Protein AF-A0A380PQ82-F1 (afdb_monomer_lite)

pLDDT: mean 75.52, std 15.7, range [40.34, 92.25]

InterPro domains:
  IPR010854 YdgH/BhsA/McbA-like domain [PF07338] (34-84)
  IPR025543 Dodecin-like [G3DSA:3.30.1660.10] (18-84)
  IPR036275 YdgH-like superfamily [SSF159871] (4-84)

Organism: Yersinia frederiksenii (NCBI:txid29484)

Sequence (84 aa):
MKNISILVLFMGTFFMSKTAVSATEVQSSDAHTEIGVVSVQGKMTLSEVSESLAKKADDEGASYYKIIAAGGNNKLFGVAQIYR

Secondary structure (DSSP, 8-state):
--------------------PPPEE-S--TTS-EEEEEEEEEESSHHHHHHHHHHHHHHTT-SEEEEEEEE-SSSEEEEEEEE-

Radius of gyration: 23.0 Å; chains: 1; bounding box: 69×57×31 Å

Foldseek 3Di:
DDDDDDDDDDDDPPPPDPPPQQAEEDPDCPPWAFPFKDKDKFDQDQVVQVVVRSVVLVVVVFNYKYWPDWDDDRMIMTMITGTD

Structure (mmCIF, N/CA/C/O backbone):
data_AF-A0A380PQ82-F1
#
_entry.id   AF-A0A380PQ82-F1
#
loop_
_atom_site.group_PDB
_atom_site.id
_atom_site.type_symbol
_atom_site.label_atom_id
_atom_site.label_alt_id
_atom_site.label_comp_id
_atom_site.label_asym_id
_atom_site.l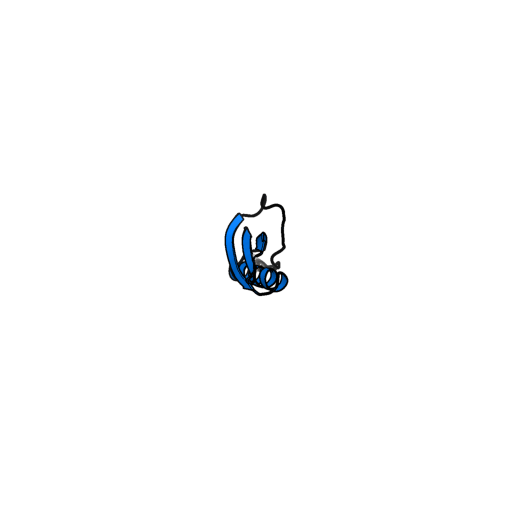abel_entity_id
_atom_site.label_seq_id
_atom_site.pdbx_PDB_ins_code
_atom_site.Cartn_x
_atom_site.Cartn_y
_atom_site.Cartn_z
_atom_site.occupancy
_atom_site.B_iso_or_equiv
_atom_site.auth_seq_id
_atom_site.auth_comp_id
_atom_site.auth_asym_id
_atom_site.auth_atom_id
_atom_site.pdbx_PDB_model_num
ATOM 1 N N . MET A 1 1 ? 51.078 -45.338 -18.857 1.00 40.34 1 MET A N 1
ATOM 2 C CA . MET A 1 1 ? 51.256 -43.883 -18.654 1.00 40.34 1 MET A CA 1
ATOM 3 C C . MET A 1 1 ? 50.151 -43.416 -17.724 1.00 40.34 1 MET A C 1
ATOM 5 O O . MET A 1 1 ? 49.033 -43.885 -17.886 1.00 40.34 1 MET A O 1
ATOM 9 N N . LYS A 1 2 ? 50.492 -42.664 -16.673 1.00 58.72 2 LYS A N 1
ATOM 10 C CA . LYS A 1 2 ? 49.612 -42.352 -15.538 1.00 58.72 2 LYS A CA 1
ATOM 11 C C . LYS A 1 2 ? 49.404 -40.839 -15.501 1.00 58.72 2 LYS A C 1
ATOM 13 O O . LYS A 1 2 ? 50.370 -40.107 -15.321 1.00 58.72 2 LYS A O 1
ATOM 18 N N . ASN A 1 3 ? 48.171 -40.413 -15.744 1.00 53.94 3 ASN A N 1
ATOM 19 C CA . ASN A 1 3 ? 47.706 -39.030 -15.838 1.00 53.94 3 ASN A CA 1
ATOM 20 C C . ASN A 1 3 ? 46.184 -39.087 -16.107 1.00 53.94 3 ASN A C 1
ATOM 22 O O . ASN A 1 3 ? 45.759 -39.919 -16.890 1.00 53.94 3 ASN A O 1
ATOM 26 N N . ILE A 1 4 ? 45.283 -38.296 -15.531 1.00 60.44 4 ILE A N 1
ATOM 27 C CA . ILE A 1 4 ? 45.392 -37.055 -14.769 1.00 60.44 4 ILE A CA 1
ATOM 28 C C . ILE A 1 4 ? 44.040 -36.852 -14.046 1.00 60.44 4 ILE A C 1
ATOM 30 O O . ILE A 1 4 ? 42.982 -37.094 -14.616 1.00 60.44 4 ILE A O 1
ATOM 34 N N . SER A 1 5 ? 44.143 -36.440 -12.785 1.00 50.72 5 SER A N 1
ATOM 35 C CA . SER A 1 5 ? 43.342 -35.436 -12.071 1.00 50.72 5 SER A CA 1
ATOM 36 C C . SER A 1 5 ? 41.811 -35.541 -11.957 1.00 50.72 5 SER A C 1
ATOM 38 O O . SER A 1 5 ? 41.047 -35.264 -12.875 1.00 50.72 5 SER A O 1
ATOM 40 N N . ILE A 1 6 ? 41.396 -35.775 -10.709 1.00 56.59 6 ILE A N 1
ATOM 41 C CA . ILE A 1 6 ? 40.113 -35.394 -10.108 1.00 56.59 6 ILE A CA 1
ATOM 42 C C . ILE A 1 6 ? 39.833 -33.904 -10.382 1.00 56.59 6 ILE A C 1
ATOM 44 O O . ILE A 1 6 ? 40.571 -33.044 -9.905 1.00 56.59 6 ILE A O 1
ATOM 48 N N . LEU A 1 7 ? 38.756 -33.601 -11.112 1.00 53.62 7 LEU A N 1
ATOM 49 C CA . LEU A 1 7 ? 38.191 -32.253 -11.229 1.00 53.62 7 LEU A CA 1
ATOM 50 C C . LEU A 1 7 ? 36.862 -32.216 -10.461 1.00 53.62 7 LEU A C 1
ATOM 52 O O . LEU A 1 7 ? 35.790 -32.455 -11.011 1.00 53.62 7 LEU A O 1
ATOM 56 N N . VAL A 1 8 ? 36.949 -31.956 -9.157 1.00 58.66 8 VAL A N 1
ATOM 57 C CA . VAL A 1 8 ? 35.796 -31.627 -8.312 1.00 58.66 8 VAL A CA 1
ATOM 58 C C . VAL A 1 8 ? 35.376 -30.197 -8.646 1.00 58.66 8 VAL A C 1
ATOM 60 O O . VAL A 1 8 ? 36.038 -29.243 -8.245 1.00 58.66 8 VAL A O 1
ATOM 63 N N . LEU A 1 9 ? 34.289 -30.046 -9.401 1.00 53.78 9 LEU A N 1
ATOM 64 C CA . LEU A 1 9 ? 33.675 -28.748 -9.666 1.00 53.78 9 LEU A CA 1
ATOM 65 C C . LEU A 1 9 ? 32.650 -28.456 -8.560 1.00 53.78 9 LEU A C 1
ATOM 67 O O . LEU A 1 9 ? 31.467 -28.767 -8.679 1.00 53.78 9 LEU A O 1
ATOM 71 N N . PHE A 1 10 ? 33.137 -27.928 -7.438 1.00 58.53 10 PHE A N 1
ATOM 72 C CA . PHE A 1 10 ? 32.296 -27.378 -6.378 1.00 58.53 10 PHE A CA 1
ATOM 73 C C . PHE A 1 10 ? 31.910 -25.930 -6.705 1.00 58.53 10 PHE A C 1
ATOM 75 O O . PHE A 1 10 ? 32.716 -25.163 -7.225 1.00 58.53 10 PHE A O 1
ATOM 82 N N . MET A 1 11 ? 30.722 -25.563 -6.228 1.00 54.84 11 MET A N 1
ATOM 83 C CA . MET A 1 11 ? 30.246 -24.207 -5.943 1.00 54.84 11 MET A CA 1
ATOM 84 C C . MET A 1 11 ? 29.576 -23.418 -7.072 1.00 54.84 11 MET A C 1
ATOM 86 O O . MET A 1 11 ? 30.201 -22.914 -7.999 1.00 54.84 11 MET A O 1
ATOM 90 N N . GLY A 1 12 ? 28.275 -23.202 -6.869 1.00 54.69 12 GLY A N 1
ATOM 91 C CA . GLY A 1 12 ? 27.515 -22.174 -7.563 1.00 54.69 12 GLY A CA 1
ATOM 92 C C . GLY A 1 12 ? 26.013 -22.170 -7.287 1.00 54.69 12 GLY A C 1
ATOM 93 O O . GLY A 1 12 ? 25.266 -21.723 -8.148 1.00 54.69 12 GLY A O 1
ATOM 94 N N . THR A 1 13 ? 25.517 -22.660 -6.142 1.00 57.28 13 THR A N 1
ATOM 95 C CA . THR A 1 13 ? 24.117 -22.394 -5.767 1.00 57.28 13 THR A CA 1
ATOM 96 C C . THR A 1 13 ? 24.019 -20.943 -5.317 1.00 57.28 13 THR A C 1
ATOM 98 O O . THR A 1 13 ? 24.276 -20.618 -4.157 1.00 57.28 13 THR A O 1
ATOM 101 N N . PHE A 1 14 ? 23.697 -20.057 -6.255 1.00 62.44 14 PHE A N 1
ATOM 102 C CA . PHE A 1 14 ? 23.351 -18.677 -5.956 1.00 62.44 14 PHE A CA 1
ATOM 103 C C . PHE A 1 14 ? 21.982 -18.680 -5.266 1.00 62.44 14 PHE A C 1
ATOM 105 O O . PHE A 1 14 ? 20.936 -18.632 -5.910 1.00 62.44 14 PHE A O 1
ATOM 112 N N . PHE A 1 15 ? 21.978 -18.815 -3.939 1.00 62.00 15 PHE A N 1
ATOM 113 C CA . PHE A 1 15 ? 20.795 -18.528 -3.140 1.00 62.00 15 PHE A CA 1
ATOM 114 C C . PHE A 1 15 ? 20.573 -17.022 -3.219 1.00 62.00 15 PHE A C 1
ATOM 116 O O . PHE A 1 15 ? 21.243 -16.246 -2.542 1.00 62.00 15 PHE A O 1
ATOM 123 N N . MET A 1 16 ? 19.680 -16.600 -4.110 1.00 61.03 16 MET A N 1
ATOM 124 C CA . MET A 1 16 ? 19.276 -15.207 -4.200 1.00 61.03 16 MET A CA 1
ATOM 125 C C . MET A 1 16 ? 18.465 -14.892 -2.942 1.00 61.03 16 MET A C 1
ATOM 127 O O . MET A 1 16 ? 17.289 -15.239 -2.828 1.00 61.03 16 MET A O 1
ATOM 131 N N . SER A 1 17 ? 19.138 -14.312 -1.953 1.00 55.81 17 SER A N 1
ATOM 132 C CA . SER A 1 17 ? 18.541 -13.826 -0.718 1.00 55.81 17 SER A CA 1
ATOM 133 C C . SER A 1 17 ? 17.434 -12.835 -1.069 1.00 55.81 17 SER A C 1
ATOM 135 O O . SER A 1 17 ? 17.710 -11.743 -1.563 1.00 55.81 17 SER A O 1
ATOM 137 N N . LYS A 1 18 ? 16.171 -13.195 -0.822 1.00 58.34 18 LYS A N 1
ATOM 138 C CA . LYS A 1 18 ? 15.085 -12.214 -0.806 1.00 58.34 18 LYS A CA 1
ATOM 139 C C . LYS A 1 18 ? 15.234 -11.389 0.466 1.00 58.34 18 LYS A C 1
ATOM 141 O O . LYS A 1 18 ? 14.829 -11.824 1.539 1.00 58.34 18 LYS A O 1
ATOM 146 N N . THR A 1 19 ? 15.852 -10.219 0.359 1.00 53.00 19 THR A N 1
ATOM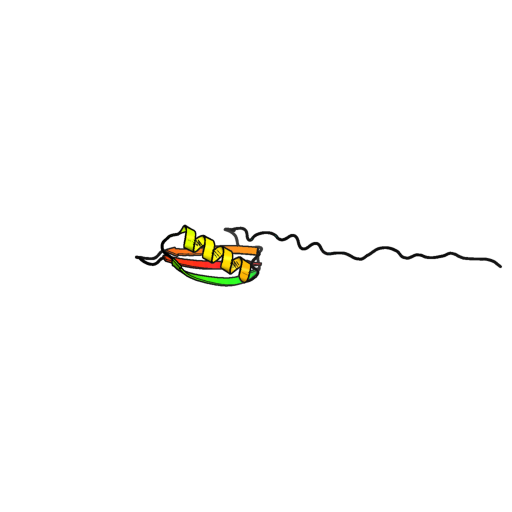 147 C CA . THR A 1 19 ? 15.780 -9.204 1.409 1.00 53.00 19 THR A CA 1
ATOM 148 C C . THR A 1 19 ? 14.347 -8.690 1.430 1.00 53.00 19 THR A C 1
ATOM 150 O O . THR A 1 19 ? 13.930 -7.981 0.516 1.00 53.00 19 THR A O 1
ATOM 153 N N . ALA A 1 20 ? 13.570 -9.112 2.425 1.00 49.97 20 ALA A N 1
ATOM 154 C CA . ALA A 1 20 ? 12.256 -8.552 2.694 1.00 49.97 20 ALA A CA 1
ATOM 155 C C . ALA A 1 20 ? 12.438 -7.076 3.077 1.00 49.97 20 ALA A C 1
ATOM 157 O O . ALA A 1 20 ? 12.836 -6.759 4.196 1.00 49.97 20 ALA A O 1
ATOM 158 N N . VAL A 1 21 ? 12.229 -6.187 2.108 1.00 55.06 21 VAL A N 1
ATOM 159 C CA . VAL A 1 21 ? 12.177 -4.742 2.321 1.00 55.06 21 VAL A CA 1
ATOM 160 C C . VAL A 1 21 ? 10.716 -4.405 2.576 1.00 55.06 21 VAL A C 1
ATOM 162 O O . VAL A 1 21 ? 9.865 -4.657 1.726 1.00 55.06 21 VAL A O 1
ATOM 165 N N . SER A 1 22 ? 10.432 -3.907 3.778 1.00 53.09 22 SER A N 1
ATOM 166 C CA . SER A 1 22 ? 9.108 -3.404 4.150 1.00 53.09 22 SER A CA 1
ATOM 167 C C . SER A 1 22 ? 8.732 -2.237 3.243 1.00 53.09 22 SER A C 1
ATOM 169 O O . SER A 1 22 ? 9.602 -1.419 2.918 1.00 53.09 22 SER A O 1
ATOM 171 N N . ALA A 1 23 ? 7.458 -2.143 2.851 1.00 52.25 23 ALA A N 1
ATOM 172 C CA . ALA A 1 23 ? 7.048 -1.127 1.901 1.00 52.25 23 ALA A CA 1
ATOM 173 C C . ALA A 1 23 ? 7.299 0.285 2.449 1.00 52.25 23 ALA A C 1
ATOM 175 O O . ALA A 1 23 ? 6.816 0.641 3.523 1.00 52.25 23 ALA A O 1
ATOM 176 N N . THR A 1 24 ? 8.103 1.074 1.735 1.00 58.97 24 THR A N 1
ATOM 177 C CA . THR A 1 24 ? 8.488 2.422 2.179 1.00 58.97 24 THR A CA 1
ATOM 178 C C . THR A 1 24 ? 7.579 3.456 1.520 1.00 58.97 24 THR A C 1
ATOM 180 O O . THR A 1 24 ? 7.309 3.383 0.321 1.00 58.97 24 THR A O 1
ATOM 183 N N . GLU A 1 25 ? 7.094 4.429 2.288 1.00 56.62 25 GLU A N 1
ATOM 184 C CA . GLU A 1 25 ? 6.327 5.545 1.733 1.00 56.62 25 GLU A CA 1
ATOM 185 C C . GLU A 1 25 ? 7.259 6.450 0.909 1.00 56.62 25 GLU A C 1
ATOM 187 O O . GLU A 1 25 ? 8.251 6.971 1.422 1.00 56.62 25 GLU A O 1
ATOM 192 N N . VAL A 1 26 ? 6.966 6.622 -0.383 1.00 64.88 26 VAL A N 1
ATOM 193 C CA . VAL A 1 26 ? 7.790 7.417 -1.313 1.00 64.88 26 VAL A CA 1
ATOM 194 C C . VAL A 1 26 ? 6.966 8.511 -1.980 1.00 64.88 26 VAL A C 1
ATOM 196 O O . VAL A 1 26 ? 5.842 8.293 -2.431 1.00 64.88 26 VAL A O 1
ATOM 199 N N . GLN A 1 27 ? 7.539 9.715 -2.079 1.00 55.38 27 GLN A N 1
ATOM 200 C CA . GLN A 1 27 ? 6.904 10.832 -2.788 1.00 55.38 27 GLN A CA 1
ATOM 201 C C . GLN A 1 27 ? 7.111 10.780 -4.310 1.00 55.38 27 GLN A C 1
ATOM 203 O O . GLN A 1 27 ? 6.247 11.267 -5.048 1.00 55.38 27 GLN A O 1
ATOM 208 N N . SER A 1 28 ? 8.194 10.150 -4.775 1.00 52.19 28 SER A N 1
ATOM 209 C CA . SER A 1 28 ? 8.600 10.117 -6.185 1.00 52.19 28 SER A CA 1
ATOM 210 C C . SER A 1 28 ? 8.498 8.698 -6.748 1.00 52.19 28 SER A C 1
ATOM 212 O O . SER A 1 28 ? 9.211 7.791 -6.322 1.00 52.19 28 SER A O 1
ATOM 214 N N . SER A 1 29 ? 7.592 8.511 -7.706 1.00 55.56 29 SER A N 1
ATOM 215 C CA . SER A 1 29 ? 7.293 7.238 -8.374 1.00 55.56 29 SER A CA 1
ATOM 216 C C . SER A 1 29 ? 8.184 6.960 -9.596 1.00 55.56 29 SER A C 1
ATOM 218 O O . SER A 1 29 ? 8.035 5.922 -10.225 1.00 55.56 29 SER A O 1
ATOM 220 N N . ASP A 1 30 ? 9.126 7.852 -9.925 1.00 55.84 30 ASP A N 1
ATOM 221 C CA . ASP A 1 30 ? 9.877 7.848 -11.196 1.00 55.84 30 ASP A CA 1
ATOM 222 C C . ASP A 1 30 ? 10.781 6.625 -11.435 1.00 55.84 30 ASP A C 1
ATOM 224 O O . ASP A 1 30 ? 11.213 6.394 -12.561 1.00 55.84 30 ASP A O 1
ATOM 228 N N . ALA A 1 31 ? 11.068 5.829 -10.402 1.00 59.19 31 ALA A N 1
ATOM 229 C CA . ALA A 1 31 ? 11.906 4.630 -10.505 1.00 59.19 31 ALA A CA 1
ATOM 230 C C . ALA A 1 31 ? 11.157 3.314 -10.233 1.00 59.19 31 ALA A C 1
ATOM 232 O O . ALA A 1 31 ? 11.776 2.252 -10.279 1.00 59.19 31 ALA A O 1
ATOM 233 N N . HIS A 1 32 ? 9.853 3.366 -9.943 1.00 67.06 32 HIS A N 1
ATOM 234 C CA . HIS A 1 32 ? 9.097 2.206 -9.470 1.00 67.06 32 HIS A CA 1
ATOM 235 C C . HIS A 1 32 ? 7.943 1.886 -10.416 1.00 67.06 32 HIS A C 1
ATOM 237 O O . HIS A 1 32 ? 7.284 2.781 -10.945 1.00 67.06 32 HIS A O 1
ATOM 243 N N . THR A 1 33 ? 7.692 0.597 -10.640 1.00 76.00 33 THR A N 1
ATOM 244 C CA . THR A 1 33 ? 6.596 0.179 -11.518 1.00 76.00 33 THR A CA 1
ATOM 245 C C . THR A 1 33 ? 5.302 0.271 -10.728 1.00 76.00 33 THR A C 1
ATOM 247 O O . THR A 1 33 ? 5.150 -0.428 -9.727 1.00 76.00 33 THR A O 1
ATOM 250 N N . GLU A 1 34 ? 4.368 1.123 -11.153 1.00 82.75 34 GLU A N 1
ATOM 251 C CA . GLU A 1 34 ? 3.019 1.125 -10.585 1.00 82.75 34 GLU A CA 1
ATOM 252 C C . GLU A 1 34 ? 2.386 -0.245 -10.841 1.00 82.75 34 GLU A C 1
ATOM 254 O O . GLU A 1 34 ? 2.227 -0.670 -11.986 1.00 82.75 34 GLU A O 1
ATOM 259 N N . ILE A 1 35 ? 2.071 -0.957 -9.761 1.00 86.31 35 ILE A N 1
ATOM 260 C CA . ILE A 1 35 ? 1.440 -2.278 -9.831 1.00 86.31 35 ILE A CA 1
ATOM 261 C C . ILE A 1 35 ? -0.072 -2.195 -9.604 1.00 86.31 35 ILE A C 1
ATOM 263 O O . ILE A 1 35 ? -0.785 -3.138 -9.937 1.00 86.31 35 ILE A O 1
ATOM 267 N N . GLY A 1 36 ? -0.571 -1.070 -9.078 1.00 88.12 36 GLY A N 1
ATOM 268 C CA . GLY A 1 36 ? -2.000 -0.815 -8.949 1.00 88.12 36 GLY A CA 1
ATOM 269 C C . GLY A 1 36 ? -2.359 0.247 -7.912 1.00 88.12 36 GLY A C 1
ATOM 270 O O . GLY A 1 36 ? -1.531 1.039 -7.462 1.00 88.12 36 GLY A O 1
ATOM 271 N N . VAL A 1 37 ? -3.630 0.233 -7.510 1.00 91.38 37 VAL A N 1
ATOM 272 C CA . VAL A 1 37 ? -4.196 1.148 -6.514 1.00 91.38 37 VAL A CA 1
ATOM 273 C C . VAL A 1 37 ? -4.966 0.343 -5.476 1.00 91.38 37 VAL A C 1
ATOM 275 O O . VAL A 1 37 ? -5.827 -0.466 -5.820 1.00 91.38 37 VAL A O 1
ATOM 278 N N . VAL A 1 38 ? -4.701 0.605 -4.200 1.00 91.81 38 VAL A N 1
ATOM 279 C CA . VAL A 1 38 ? -5.443 0.036 -3.075 1.00 91.81 38 VAL A CA 1
ATOM 280 C C . VAL A 1 38 ? -6.304 1.105 -2.419 1.00 91.81 38 VAL A C 1
ATOM 282 O O . VAL A 1 38 ? -5.892 2.246 -2.218 1.00 91.81 38 VAL A O 1
ATOM 285 N N . SER A 1 39 ? -7.527 0.728 -2.055 1.00 90.62 39 SER A N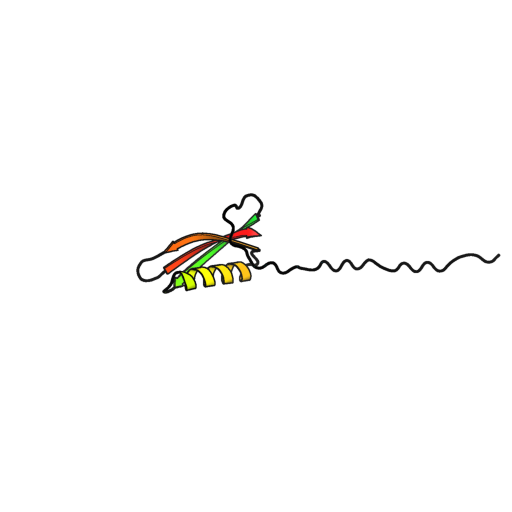 1
ATOM 286 C CA . SER A 1 39 ? -8.439 1.594 -1.311 1.00 90.62 39 SER A CA 1
ATOM 287 C C . SER A 1 39 ? -8.971 0.902 -0.064 1.00 90.62 39 SER A C 1
ATOM 289 O O . SER A 1 39 ? -9.267 -0.303 -0.081 1.00 90.62 39 SER A O 1
ATOM 291 N N . VAL A 1 40 ? -9.149 1.689 0.992 1.00 91.06 40 VAL A N 1
ATOM 292 C CA . VAL A 1 40 ? -9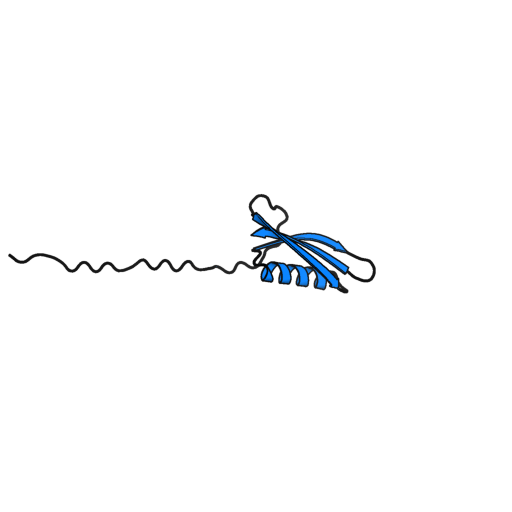.767 1.303 2.262 1.00 91.06 40 VAL A CA 1
ATOM 293 C C . VAL A 1 40 ? -10.873 2.293 2.606 1.00 91.06 40 VAL A C 1
ATOM 295 O O . VAL A 1 40 ? -10.802 3.470 2.258 1.00 91.06 40 VAL A O 1
ATOM 298 N N . GLN A 1 41 ? -11.921 1.819 3.271 1.00 89.06 41 GLN A N 1
ATOM 299 C CA . GLN A 1 41 ? -13.071 2.636 3.655 1.00 89.06 41 GLN A CA 1
ATOM 300 C C . GLN A 1 41 ? -13.601 2.183 5.015 1.00 89.06 41 GLN A C 1
ATOM 302 O O . GLN A 1 41 ? -13.361 1.051 5.437 1.00 89.06 41 GLN A O 1
ATOM 307 N N . GLY A 1 42 ? -14.350 3.062 5.682 1.00 84.88 42 GLY A N 1
ATOM 308 C CA . GLY A 1 42 ? -15.051 2.732 6.923 1.00 84.88 42 GLY A CA 1
ATOM 309 C C . GLY A 1 42 ? -14.170 2.761 8.170 1.00 84.88 42 GLY A C 1
ATOM 310 O O . GLY A 1 42 ? -14.478 2.066 9.133 1.00 84.88 42 GLY A O 1
ATOM 311 N N . LYS A 1 43 ? -13.084 3.540 8.157 1.00 88.38 43 LYS A N 1
ATOM 312 C CA . LYS A 1 43 ? -12.207 3.726 9.321 1.00 88.38 43 LYS A CA 1
ATOM 313 C C . LYS A 1 43 ? -12.609 4.948 10.132 1.00 88.38 43 LYS A C 1
ATOM 315 O O . LYS A 1 43 ? -13.205 5.880 9.590 1.00 88.38 43 LYS A O 1
ATOM 320 N N . MET A 1 44 ? -12.299 4.933 11.426 1.00 83.19 44 MET A N 1
ATOM 321 C CA . MET A 1 44 ? -12.649 6.030 12.334 1.00 83.19 44 MET A CA 1
ATOM 322 C C . MET A 1 44 ? -11.498 7.016 12.528 1.00 83.19 44 MET A C 1
ATOM 324 O O . MET A 1 44 ? -11.741 8.175 12.854 1.00 83.19 44 MET A O 1
ATOM 328 N N . THR A 1 45 ? -10.256 6.590 12.280 1.00 86.12 45 THR A N 1
ATOM 329 C CA . THR A 1 45 ? -9.066 7.442 12.423 1.00 86.12 45 THR A CA 1
ATOM 330 C C . THR A 1 45 ? -8.164 7.391 11.191 1.00 86.12 45 THR A C 1
ATOM 332 O O . THR A 1 45 ? -8.169 6.420 10.434 1.00 86.12 45 THR A O 1
ATOM 335 N N . LEU A 1 46 ? -7.378 8.452 10.975 1.00 85.31 46 LEU A N 1
ATOM 336 C CA . LEU A 1 46 ? -6.404 8.497 9.879 1.00 85.31 46 LEU A CA 1
ATOM 337 C C . LEU A 1 46 ? -5.310 7.432 10.048 1.00 85.31 46 LEU A C 1
ATOM 339 O O . LEU A 1 46 ? -4.861 6.881 9.050 1.00 85.31 46 LEU A O 1
ATOM 343 N N . SER A 1 47 ? -4.952 7.092 11.292 1.00 88.75 47 SER A N 1
ATOM 344 C CA . SER A 1 47 ? -3.984 6.028 11.596 1.00 88.75 47 SER A CA 1
ATOM 345 C C . SER A 1 47 ? -4.483 4.660 11.133 1.00 88.75 47 SER A C 1
ATOM 347 O O . SER A 1 47 ? -3.755 3.907 10.495 1.00 88.75 47 SER A O 1
ATOM 349 N N . GLU A 1 48 ? -5.758 4.349 11.384 1.00 89.75 48 GLU A N 1
ATOM 350 C CA . GLU A 1 48 ? -6.362 3.103 10.902 1.00 89.75 48 GLU A CA 1
ATOM 351 C C . GLU A 1 48 ? -6.423 3.047 9.373 1.00 89.75 48 GLU A C 1
ATOM 353 O O . GLU A 1 48 ? -6.301 1.969 8.785 1.00 89.75 48 GLU A O 1
ATOM 358 N N . VAL A 1 49 ? -6.645 4.195 8.720 1.00 90.50 49 VAL A N 1
ATOM 359 C CA . VAL A 1 49 ? -6.613 4.303 7.257 1.00 90.50 49 VAL A CA 1
ATOM 360 C C . VAL A 1 49 ? -5.213 3.992 6.740 1.00 90.50 49 VAL A C 1
ATOM 362 O O . VAL A 1 49 ? -5.086 3.132 5.871 1.00 90.50 49 VAL A O 1
ATOM 365 N N . SER A 1 50 ? -4.176 4.640 7.276 1.00 87.88 50 SER A N 1
ATOM 366 C CA . SER A 1 50 ? -2.794 4.424 6.843 1.00 87.88 50 SER A CA 1
ATOM 367 C C . SER A 1 50 ? -2.322 2.998 7.111 1.00 87.88 50 SER A C 1
ATOM 369 O O . SER A 1 50 ? -1.784 2.372 6.205 1.00 87.88 50 SER A O 1
ATOM 371 N N . GLU A 1 51 ? -2.591 2.441 8.296 1.00 90.94 51 GLU A N 1
ATOM 372 C CA . GLU A 1 51 ? -2.236 1.052 8.620 1.00 90.94 51 GLU A CA 1
ATOM 373 C C . GLU A 1 51 ? -2.940 0.059 7.697 1.00 90.94 51 GLU A C 1
ATOM 375 O O . GLU A 1 51 ? -2.330 -0.891 7.210 1.00 90.94 51 GLU A O 1
ATOM 380 N N . SER A 1 52 ? -4.225 0.286 7.415 1.00 91.56 52 SER A N 1
ATOM 381 C CA . SER A 1 52 ? -4.975 -0.601 6.525 1.00 91.56 52 SER A CA 1
ATOM 382 C C . SER A 1 52 ? -4.500 -0.491 5.077 1.00 91.56 52 SER A C 1
ATOM 384 O O . SER A 1 52 ? -4.525 -1.490 4.362 1.00 91.56 52 SER A O 1
ATOM 386 N N . LEU A 1 53 ? -4.083 0.698 4.631 1.00 90.81 53 LEU A N 1
ATOM 387 C CA . LEU A 1 53 ? -3.490 0.894 3.308 1.00 90.81 53 LEU A CA 1
ATOM 388 C C . LEU A 1 53 ? -2.128 0.215 3.201 1.00 90.81 53 LEU A C 1
ATOM 390 O O . LEU A 1 53 ? -1.915 -0.507 2.234 1.00 90.81 53 LEU A O 1
ATOM 394 N N . ALA A 1 54 ? -1.254 0.398 4.193 1.00 88.19 54 ALA A N 1
ATOM 395 C CA . ALA A 1 54 ? 0.063 -0.232 4.239 1.00 88.19 54 ALA A CA 1
ATOM 396 C C . ALA A 1 54 ? -0.068 -1.758 4.235 1.00 88.19 54 ALA A C 1
ATOM 398 O O . ALA A 1 54 ? 0.487 -2.427 3.371 1.00 88.19 54 ALA A O 1
ATOM 399 N N . LYS A 1 55 ? -0.927 -2.299 5.107 1.00 91.38 55 LYS A N 1
ATOM 400 C CA . LYS A 1 55 ? -1.199 -3.735 5.145 1.00 91.38 55 LYS A CA 1
ATOM 401 C C . LYS A 1 55 ? -1.706 -4.267 3.803 1.00 91.38 55 LYS A C 1
ATOM 403 O O . LYS A 1 55 ? -1.278 -5.326 3.361 1.00 91.38 55 LYS A O 1
ATOM 408 N N . LYS A 1 56 ? -2.622 -3.547 3.152 1.00 91.06 56 LYS A N 1
ATOM 409 C CA . LYS A 1 56 ? -3.162 -3.962 1.855 1.00 91.06 56 LYS A CA 1
ATOM 410 C C . LYS A 1 56 ? -2.116 -3.856 0.745 1.00 91.06 56 LYS A C 1
ATOM 412 O O . LYS A 1 56 ? -2.094 -4.706 -0.128 1.00 91.06 56 LYS A O 1
ATOM 417 N N . ALA A 1 57 ? -1.241 -2.855 0.791 1.00 90.69 57 ALA A N 1
ATOM 418 C CA . ALA A 1 57 ? -0.114 -2.739 -0.126 1.00 90.69 57 ALA A CA 1
ATOM 419 C C . ALA A 1 57 ? 0.866 -3.916 0.027 1.00 90.69 57 ALA A C 1
ATOM 421 O O . ALA A 1 57 ? 1.259 -4.508 -0.978 1.00 90.69 57 ALA A O 1
ATOM 422 N N . ASP A 1 58 ? 1.191 -4.303 1.262 1.00 88.38 58 ASP A N 1
ATOM 423 C CA . ASP A 1 58 ? 2.040 -5.464 1.551 1.00 88.38 58 ASP A CA 1
ATOM 424 C C . ASP A 1 58 ? 1.389 -6.775 1.077 1.00 88.38 58 ASP A C 1
ATOM 426 O O . ASP A 1 58 ? 2.049 -7.601 0.444 1.00 88.38 58 ASP A O 1
ATOM 430 N N . ASP A 1 59 ? 0.084 -6.950 1.333 1.00 89.19 59 ASP A N 1
ATOM 431 C CA . ASP A 1 59 ? -0.687 -8.128 0.909 1.00 89.19 59 ASP A CA 1
ATOM 432 C C . ASP A 1 59 ? -0.742 -8.244 -0.638 1.00 89.19 59 ASP A C 1
ATOM 434 O O . ASP A 1 59 ? -0.706 -9.350 -1.178 1.00 89.19 59 ASP A O 1
ATOM 438 N N . GLU A 1 60 ? -0.756 -7.118 -1.364 1.00 87.06 60 GLU A N 1
ATOM 439 C CA . GLU A 1 60 ? -0.662 -7.049 -2.839 1.00 87.06 60 GLU A CA 1
ATOM 440 C C . GLU A 1 60 ? 0.788 -7.205 -3.363 1.00 87.06 60 GLU A C 1
ATOM 442 O O . GLU A 1 60 ? 1.044 -7.229 -4.573 1.00 87.06 60 GLU A O 1
ATOM 447 N N . GLY A 1 61 ? 1.774 -7.336 -2.469 1.00 85.06 61 GLY A N 1
ATOM 448 C CA . GLY A 1 61 ? 3.184 -7.495 -2.822 1.00 85.06 61 GLY A CA 1
ATOM 449 C C . GLY A 1 61 ? 3.815 -6.224 -3.394 1.00 85.06 61 GLY A C 1
ATOM 450 O O . GLY A 1 61 ? 4.635 -6.311 -4.322 1.00 85.06 61 GLY A O 1
ATOM 451 N N . ALA A 1 62 ? 3.400 -5.065 -2.884 1.00 87.38 62 ALA A N 1
ATOM 452 C CA . ALA A 1 62 ? 4.035 -3.779 -3.127 1.00 87.38 62 ALA A CA 1
ATOM 453 C C . ALA A 1 62 ? 5.298 -3.622 -2.272 1.00 87.38 62 ALA A C 1
ATOM 455 O O . ALA A 1 62 ? 5.352 -4.071 -1.132 1.00 87.38 62 ALA A O 1
ATOM 456 N N . SER A 1 63 ? 6.311 -2.952 -2.814 1.00 83.44 63 SER A N 1
ATOM 457 C CA . SER A 1 63 ? 7.502 -2.520 -2.065 1.00 83.44 63 SER A CA 1
ATOM 458 C C . SER A 1 63 ? 7.447 -1.038 -1.705 1.00 83.44 63 SER A C 1
ATOM 460 O O . SER A 1 63 ? 8.255 -0.555 -0.917 1.00 83.44 63 SER A O 1
ATOM 462 N N . TYR A 1 64 ? 6.484 -0.310 -2.264 1.00 82.50 64 TYR A N 1
ATOM 463 C CA . TYR A 1 64 ? 6.282 1.104 -2.008 1.00 82.50 64 TYR A CA 1
ATOM 464 C C . TYR A 1 64 ? 4.800 1.438 -2.126 1.00 82.50 64 TYR A C 1
ATOM 466 O O . TYR A 1 64 ? 4.092 0.871 -2.959 1.00 82.50 64 TYR A O 1
ATOM 474 N N . TYR A 1 65 ? 4.328 2.385 -1.324 1.00 87.06 65 TYR A N 1
ATOM 475 C CA . TYR A 1 65 ? 2.981 2.927 -1.466 1.00 87.06 65 TYR A CA 1
ATOM 476 C C . TYR A 1 65 ? 3.002 4.450 -1.340 1.00 87.06 65 TYR A C 1
ATOM 478 O O . TYR A 1 65 ? 3.864 5.029 -0.679 1.00 87.06 65 TYR A O 1
ATOM 486 N N . LYS A 1 66 ? 2.043 5.105 -1.992 1.00 86.88 66 LYS A N 1
ATOM 487 C CA . LYS A 1 66 ? 1.844 6.553 -1.955 1.00 86.88 66 LYS A CA 1
ATOM 488 C C . LYS A 1 66 ? 0.377 6.847 -1.727 1.00 86.88 66 LYS A C 1
ATOM 490 O O . LYS A 1 66 ? -0.464 6.525 -2.565 1.00 86.88 66 LYS A O 1
ATOM 495 N N . ILE A 1 67 ? 0.066 7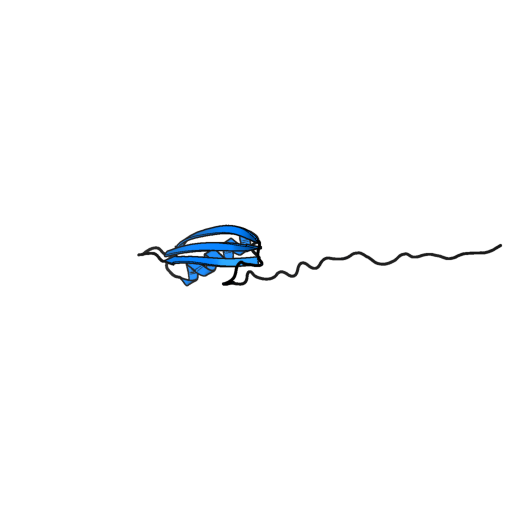.477 -0.602 1.00 88.81 67 ILE A N 1
ATOM 496 C CA . ILE A 1 67 ? -1.299 7.903 -0.300 1.00 88.81 67 ILE A CA 1
ATOM 497 C C . ILE A 1 67 ? -1.651 9.066 -1.232 1.00 88.81 67 ILE A C 1
ATOM 499 O O . ILE A 1 67 ? -1.012 10.114 -1.201 1.00 88.81 67 ILE A O 1
ATOM 503 N N . ILE A 1 68 ? -2.665 8.870 -2.075 1.00 88.75 68 ILE A N 1
ATOM 504 C CA . ILE A 1 68 ? -3.155 9.891 -3.013 1.00 88.75 68 ILE A CA 1
ATOM 505 C C . ILE A 1 68 ? -4.401 10.604 -2.484 1.00 88.75 68 ILE A C 1
ATOM 507 O O . ILE A 1 68 ? -4.663 11.746 -2.850 1.00 88.75 68 ILE A O 1
ATOM 511 N N . ALA A 1 69 ? -5.161 9.948 -1.606 1.00 84.44 69 ALA A N 1
ATOM 512 C CA . ALA A 1 69 ? -6.303 10.547 -0.935 1.00 84.44 69 ALA A CA 1
ATOM 513 C C . ALA A 1 69 ? -6.517 9.890 0.429 1.00 84.44 69 ALA A C 1
ATOM 515 O O . ALA A 1 69 ? -6.527 8.668 0.532 1.00 84.44 69 ALA A O 1
ATOM 516 N N . ALA A 1 70 ? -6.739 10.689 1.467 1.00 87.56 70 ALA A N 1
ATOM 517 C CA . ALA A 1 70 ? -7.205 10.218 2.765 1.00 87.56 70 ALA A CA 1
ATOM 518 C C . ALA A 1 70 ? -8.132 11.275 3.367 1.00 87.56 70 ALA A C 1
ATOM 520 O O . ALA A 1 70 ? -7.793 12.457 3.391 1.00 87.56 70 ALA A O 1
ATOM 521 N N . GLY A 1 71 ? -9.317 10.874 3.818 1.00 85.56 71 GLY A N 1
ATOM 522 C CA . GLY A 1 71 ? -10.292 11.812 4.368 1.00 85.56 71 GLY A CA 1
ATOM 523 C C . GLY A 1 71 ? -11.692 11.230 4.464 1.00 85.56 71 GLY A C 1
ATOM 524 O O . GLY A 1 71 ? -11.901 10.045 4.238 1.00 85.56 71 GLY A O 1
ATOM 525 N N . GLY A 1 72 ? -12.660 12.066 4.830 1.00 84.31 72 GLY A N 1
ATOM 526 C CA . GLY A 1 72 ? -14.064 11.681 4.948 1.00 84.31 72 GLY A CA 1
ATOM 527 C C . GLY A 1 72 ? -14.753 12.367 6.123 1.00 84.31 72 GLY A C 1
ATOM 528 O O . GLY A 1 72 ? -14.108 12.772 7.086 1.00 84.31 72 GLY A O 1
ATOM 529 N N . ASN A 1 73 ? -16.075 12.510 6.034 1.00 74.75 73 ASN A N 1
ATOM 530 C CA . ASN A 1 73 ? -16.903 13.059 7.104 1.00 74.75 73 ASN A CA 1
ATOM 531 C C . ASN A 1 73 ? -17.599 11.877 7.798 1.00 74.75 73 ASN A C 1
ATOM 533 O O . ASN A 1 73 ? -18.299 11.107 7.140 1.00 74.75 73 ASN A O 1
ATOM 537 N N . ASN A 1 74 ? -17.351 11.674 9.095 1.00 77.62 74 ASN A N 1
ATOM 538 C CA . ASN A 1 74 ? -17.803 10.529 9.909 1.00 77.62 74 ASN A CA 1
ATOM 539 C C . ASN A 1 74 ? -17.209 9.140 9.583 1.00 77.62 74 ASN A C 1
ATOM 541 O O . ASN A 1 74 ? -17.012 8.341 10.496 1.00 77.62 74 ASN A O 1
ATOM 545 N N . LYS A 1 75 ? -16.937 8.821 8.313 1.00 82.62 75 LYS A N 1
ATOM 546 C CA . LYS A 1 75 ? -16.237 7.594 7.894 1.00 82.62 75 LYS A CA 1
ATOM 547 C C . LYS A 1 75 ? -15.059 7.973 7.022 1.00 82.62 75 LYS A C 1
ATOM 549 O O . LYS A 1 75 ? -15.246 8.568 5.962 1.00 82.62 75 LYS A O 1
ATOM 554 N N . LEU A 1 76 ? -13.863 7.612 7.463 1.00 90.12 76 LEU A N 1
ATOM 555 C CA . LEU A 1 76 ? -12.652 7.871 6.712 1.00 90.12 76 LEU A CA 1
ATOM 556 C C . LEU A 1 76 ? -12.454 6.798 5.645 1.00 90.12 76 LEU A C 1
ATOM 558 O O . LEU A 1 76 ? -12.697 5.602 5.854 1.00 90.12 76 LEU A O 1
ATOM 562 N N . PHE A 1 77 ? -12.005 7.262 4.490 1.00 90.50 77 PHE A N 1
ATOM 563 C CA . PHE A 1 77 ? -11.495 6.464 3.398 1.00 90.50 77 PHE A CA 1
ATOM 564 C C . PHE A 1 77 ? -10.044 6.843 3.134 1.00 90.50 77 PHE A C 1
ATOM 566 O O . PHE A 1 77 ? -9.586 7.938 3.467 1.00 90.50 77 PHE A O 1
ATOM 573 N N . GLY A 1 78 ? -9.329 5.917 2.517 1.00 91.31 78 GLY A N 1
ATOM 574 C CA . GLY A 1 78 ? -7.992 6.146 2.017 1.00 91.31 78 GLY A CA 1
ATOM 575 C C . GLY A 1 78 ? -7.794 5.436 0.697 1.00 91.31 78 GLY A C 1
ATOM 576 O O . GLY A 1 78 ? -8.345 4.360 0.467 1.00 91.31 78 GLY A O 1
ATOM 577 N N . VAL A 1 79 ? -7.004 6.051 -0.166 1.00 92.25 79 VAL A N 1
ATOM 578 C CA . VAL A 1 79 ? -6.594 5.524 -1.456 1.00 92.25 79 VAL A CA 1
ATOM 579 C C . VAL A 1 79 ? -5.090 5.714 -1.557 1.00 92.25 79 VAL A C 1
ATOM 581 O O . VAL A 1 79 ? -4.587 6.825 -1.366 1.00 92.25 79 VAL A O 1
ATOM 584 N N . ALA A 1 80 ? -4.380 4.634 -1.857 1.00 90.81 80 ALA A N 1
ATOM 585 C CA . ALA A 1 80 ? -2.950 4.651 -2.098 1.00 90.81 80 ALA A CA 1
ATOM 586 C C . ALA A 1 80 ? -2.624 3.962 -3.421 1.00 90.81 80 ALA A C 1
ATOM 588 O O . ALA A 1 80 ? -3.146 2.888 -3.716 1.00 90.81 80 ALA A O 1
ATOM 589 N N . GLN A 1 81 ? -1.749 4.579 -4.205 1.00 90.69 81 GLN A N 1
ATOM 590 C CA . GLN A 1 81 ? -1.062 3.900 -5.297 1.00 90.69 81 GLN A CA 1
ATOM 591 C C . GLN A 1 81 ? 0.039 3.020 -4.724 1.00 90.69 81 GLN A C 1
ATOM 593 O O . GLN A 1 81 ? 0.692 3.396 -3.750 1.00 90.69 81 GLN A O 1
ATOM 598 N N . ILE A 1 82 ? 0.226 1.853 -5.323 1.00 90.50 82 ILE A N 1
ATOM 599 C CA . ILE A 1 82 ? 1.220 0.874 -4.906 1.00 90.50 82 ILE A CA 1
ATOM 600 C C . ILE A 1 82 ? 2.199 0.604 -6.039 1.00 90.50 82 ILE A C 1
ATOM 602 O O . ILE A 1 82 ? 1.822 0.522 -7.211 1.00 90.50 82 ILE A O 1
ATOM 606 N N . TYR A 1 83 ? 3.466 0.451 -5.674 1.00 86.56 83 TYR A N 1
ATOM 607 C CA . TYR A 1 83 ? 4.561 0.251 -6.608 1.00 86.56 83 TYR A CA 1
ATOM 608 C C . TYR A 1 83 ? 5.434 -0.928 -6.187 1.00 86.56 83 TYR A C 1
ATOM 610 O O . TYR A 1 83 ? 5.513 -1.292 -5.007 1.00 86.56 83 TYR A O 1
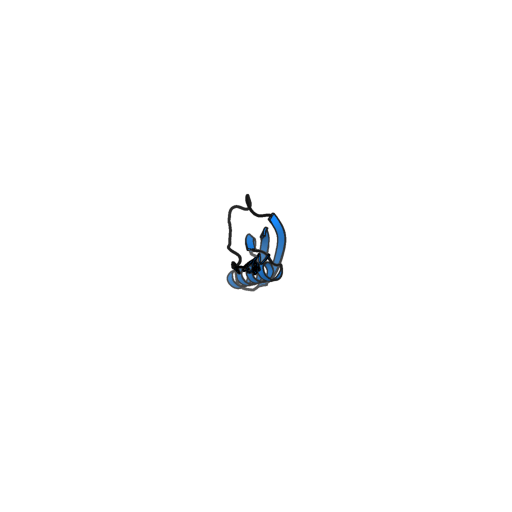ATOM 618 N N . ARG A 1 84 ? 6.103 -1.507 -7.178 1.00 82.62 84 ARG A N 1
ATOM 619 C CA . ARG A 1 84 ? 7.135 -2.529 -7.022 1.00 82.62 84 ARG A CA 1
ATOM 620 C C . ARG A 1 84 ? 8.476 -2.015 -7.519 1.00 82.62 84 ARG A C 1
ATOM 622 O O . ARG A 1 84 ? 8.486 -1.264 -8.524 1.00 82.62 84 ARG A O 1
#